Protein AF-0000000070615219 (afdb_homodimer)

pLDDT: mean 91.46, std 11.54, range [43.66, 98.81]

Solvent-accessible surface area (backbone atoms only — not comparable to full-atom values): 7818 Å² total; per-residue (Å²): 127,82,67,77,86,44,59,66,57,42,50,53,39,45,53,49,37,52,55,42,50,54,51,49,53,50,41,49,51,49,26,66,73,28,38,57,77,43,90,48,64,72,43,18,54,51,10,47,52,31,50,53,47,40,57,57,46,52,53,52,44,49,58,45,40,51,50,33,55,68,61,72,111,126,82,67,75,89,42,58,66,57,44,51,53,38,44,54,50,37,50,54,42,50,55,50,50,53,50,41,49,53,49,25,65,72,28,38,58,77,44,91,47,65,69,43,18,54,51,10,48,50,32,48,53,48,40,57,57,48,52,53,53,42,49,58,46,41,52,50,33,54,67,62,70,110

Sequence (146 aa):
MNYSGNEELRQDIAVLSNDMSELHQRIKLLEQKYRWNSKELTQNVAGQTLRIANEKFAQLYRDIYEVDLAFSDMNYSGNEELRQDIAVLSNDMSELHQRIKLLEQKYRWNSKELTQNVAGQTLRIANEKFAQLYRDIYEVDLAFSD

Nearest PDB structures (foldseek):
  5ofa-assembly1_B  TM=8.436E-01  e=2.203E+00  Homo sapiens
  7w1m-assembly1_D  TM=8.710E-01  e=4.108E+00  Homo sapiens
  1i49-assembly1_B  TM=8.509E-01  e=7.197E+00  Homo sapiens
  3na7-assembly1_A  TM=6.749E-01  e=4.108E+00  Helicobacter pylori NCTC 11638
  5nfd-assembly1_A  TM=4.237E-01  e=1.424E+00  Homo sapiens

Foldseek 3Di:
DCLPPCVVVLVVLVVVLVVLVVVLVVLVVLLVVLPLVDPDPVSNVVNVVSVVVNVVSVVVSVVSVVVSVVSVD/DCLPPCVVVLVVLVVVLVVLVVVLVVLVVLLVVLPLVDPDPVSNVVNVVSVVVNVVSVVVSVVSVVVSVVSVD

InterPro domains:
  IPR059817 YubE [PF27407] (5-71)

Secondary structure (DSSP, 8-state):
---TT-HHHHHHHHHHHHHHHHHHHHHHHHHHHT-TT-SSHHHHHHHHHHHHHHHHHHHHHHHHHHHHHHHH-/---TT-HHHHHHHHHHHHHHHHHHHHHHHHHHHT-TT-SSHHHHHHHHHHHHHHHHHHHHHHHHHHHHHHHH-

Radius of gyration: 17.44 Å; Cα contacts (8 Å, |Δi|>4): 136; chains: 2; bounding box: 18×60×33 Å

Organism: NCBI:txid59203

Structure (mmCIF, N/CA/C/O backbone):
data_AF-0000000070615219-model_v1
#
loop_
_entity.id
_entity.type
_entity.pdbx_description
1 polymer 'Putative cytoplasmic protein'
#
loop_
_atom_site.group_PDB
_atom_site.id
_atom_site.type_symbol
_atom_site.label_atom_id
_atom_site.label_alt_id
_atom_site.label_comp_id
_atom_site.label_asym_id
_atom_site.label_entity_id
_atom_site.label_seq_id
_atom_site.pdbx_PDB_ins_code
_atom_site.Cartn_x
_atom_site.Cartn_y
_atom_site.Cartn_z
_atom_site.occupancy
_atom_site.B_iso_or_equiv
_atom_site.auth_seq_id
_atom_site.auth_comp_id
_atom_site.auth_asym_id
_atom_site.auth_atom_id
_atom_site.pdbx_PDB_model_num
ATOM 1 N N . MET A 1 1 ? 1.141 -30.406 -2.469 1 43.66 1 MET A N 1
ATOM 2 C CA . MET A 1 1 ? 1.048 -29.656 -3.721 1 43.66 1 MET A CA 1
ATOM 3 C C . MET A 1 1 ? 2.434 -29.344 -4.27 1 43.66 1 MET A C 1
ATOM 5 O O . MET A 1 1 ? 3.326 -28.938 -3.523 1 43.66 1 MET A O 1
ATOM 9 N N . ASN A 1 2 ? 2.947 -30.078 -5.125 1 45.69 2 ASN A N 1
ATOM 10 C CA . ASN A 1 2 ? 4.281 -30 -5.707 1 45.69 2 ASN A CA 1
ATOM 11 C C . ASN A 1 2 ? 4.582 -28.594 -6.246 1 45.69 2 ASN A C 1
ATOM 13 O O . ASN A 1 2 ? 4.098 -28.219 -7.312 1 45.69 2 ASN A O 1
ATOM 17 N N . TYR A 1 3 ? 4.578 -27.562 -5.277 1 56.38 3 TYR A N 1
ATOM 18 C CA . TYR A 1 3 ? 4.852 -26.172 -5.664 1 56.38 3 TYR A CA 1
ATOM 19 C C . TYR A 1 3 ? 6.16 -26.078 -6.441 1 56.38 3 TYR A C 1
ATOM 21 O O . TYR A 1 3 ? 6.73 -25 -6.574 1 56.38 3 TYR A O 1
ATOM 29 N N . SER A 1 4 ? 6.637 -27.188 -6.941 1 63.94 4 SER A N 1
ATOM 30 C CA . SER A 1 4 ? 7.785 -27.219 -7.84 1 63.94 4 SER A CA 1
ATOM 31 C C . SER A 1 4 ? 7.488 -26.453 -9.133 1 63.94 4 SER A C 1
ATOM 33 O O . SER A 1 4 ? 6.41 -26.594 -9.711 1 63.94 4 SER A O 1
ATOM 35 N N . GLY A 1 5 ? 8.133 -25.344 -9.438 1 77.88 5 GLY A N 1
ATOM 36 C CA . GLY A 1 5 ? 7.988 -24.578 -10.664 1 77.88 5 GLY A CA 1
ATOM 37 C C . GLY A 1 5 ? 7.516 -23.156 -10.422 1 77.88 5 GLY A C 1
ATOM 38 O O . GLY A 1 5 ? 7.547 -22.312 -11.336 1 77.88 5 GLY A O 1
ATOM 39 N N . ASN A 1 6 ? 7.133 -22.922 -9.133 1 87.38 6 ASN A N 1
ATOM 40 C CA . ASN A 1 6 ? 6.641 -21.562 -8.867 1 87.38 6 ASN A CA 1
ATOM 41 C C . ASN A 1 6 ? 7.609 -20.781 -7.992 1 87.38 6 ASN A C 1
ATOM 43 O O . ASN A 1 6 ? 7.188 -19.938 -7.195 1 87.38 6 ASN A O 1
ATOM 47 N N . GLU A 1 7 ? 8.836 -21.234 -8.141 1 91 7 GLU A N 1
ATOM 48 C CA . GLU A 1 7 ? 9.859 -20.594 -7.324 1 91 7 GLU A CA 1
ATOM 49 C C . GLU A 1 7 ? 9.914 -19.094 -7.609 1 91 7 GLU A C 1
ATOM 51 O O . GLU A 1 7 ? 10.086 -18.281 -6.691 1 91 7 GLU A O 1
ATOM 56 N N . GLU A 1 8 ? 9.812 -18.734 -8.82 1 93 8 GLU A N 1
ATOM 57 C CA . GLU A 1 8 ? 9.852 -17.312 -9.18 1 93 8 GLU A CA 1
ATOM 58 C C . GLU A 1 8 ? 8.656 -16.562 -8.586 1 93 8 GLU A C 1
ATOM 60 O O . GLU A 1 8 ? 8.812 -15.469 -8.055 1 93 8 GLU A O 1
ATOM 65 N N . LEU A 1 9 ? 7.527 -17.141 -8.617 1 93.94 9 LEU A N 1
ATOM 66 C CA . LEU A 1 9 ? 6.336 -16.547 -8.008 1 93.94 9 LEU A CA 1
ATOM 67 C C . LEU A 1 9 ? 6.516 -16.375 -6.508 1 93.94 9 LEU A C 1
ATOM 69 O O . LEU A 1 9 ? 6.199 -15.32 -5.957 1 93.94 9 LEU A O 1
ATOM 73 N N . ARG A 1 10 ? 7.098 -17.453 -5.91 1 94.25 10 ARG A N 1
ATOM 74 C CA . ARG A 1 10 ? 7.305 -17.406 -4.469 1 94.25 10 ARG A CA 1
ATOM 75 C C . ARG A 1 10 ? 8.25 -16.266 -4.09 1 94.25 10 ARG A C 1
ATOM 77 O O . ARG A 1 10 ? 8 -15.531 -3.129 1 94.25 10 ARG A O 1
ATOM 84 N N . GLN A 1 11 ? 9.234 -16.094 -4.848 1 96.31 11 GLN A N 1
ATOM 85 C CA . GLN A 1 11 ? 10.203 -15.031 -4.59 1 96.31 11 GLN A CA 1
ATOM 86 C C . GLN A 1 11 ? 9.578 -13.656 -4.832 1 96.31 11 GLN A C 1
ATOM 88 O O . GLN A 1 11 ? 9.781 -12.727 -4.047 1 96.31 11 GLN A O 1
ATOM 93 N N . ASP A 1 12 ? 8.805 -13.539 -5.91 1 96.75 12 ASP A N 1
ATOM 94 C CA . ASP A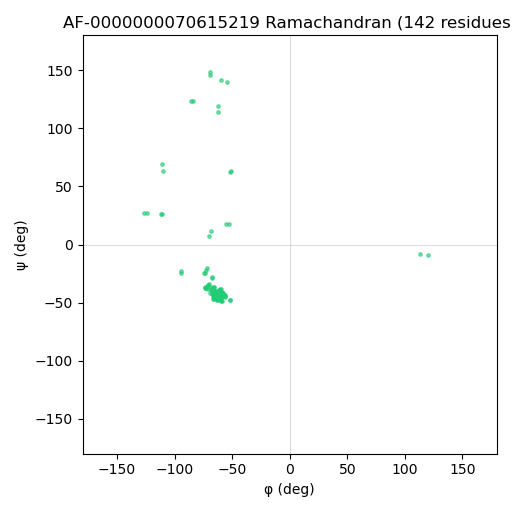 1 12 ? 8.156 -12.273 -6.234 1 96.75 12 ASP A CA 1
ATOM 95 C C . ASP A 1 12 ? 7.199 -11.852 -5.125 1 96.75 12 ASP A C 1
ATOM 97 O O . ASP A 1 12 ? 7.176 -10.68 -4.73 1 96.75 12 ASP A O 1
ATOM 101 N N . ILE A 1 13 ? 6.465 -12.82 -4.594 1 97.56 13 ILE A N 1
ATOM 102 C CA . ILE A 1 13 ? 5.488 -12.523 -3.553 1 97.56 13 ILE A CA 1
ATOM 103 C C . ILE A 1 13 ? 6.207 -12.219 -2.24 1 97.56 13 ILE A C 1
ATOM 105 O O . ILE A 1 13 ? 5.789 -11.336 -1.488 1 97.56 13 ILE A O 1
ATOM 109 N N . ALA A 1 14 ? 7.293 -12.898 -1.966 1 97.56 14 ALA A N 1
ATOM 110 C CA . ALA A 1 14 ? 8.07 -12.633 -0.757 1 97.56 14 ALA A CA 1
ATOM 111 C C . ALA A 1 14 ? 8.648 -11.219 -0.778 1 97.56 14 ALA A C 1
ATOM 113 O O . ALA A 1 14 ? 8.578 -10.5 0.218 1 97.56 14 ALA A O 1
ATOM 114 N N . VAL A 1 15 ? 9.242 -10.812 -1.911 1 98.19 15 VAL A N 1
ATOM 115 C CA . VAL A 1 15 ? 9.812 -9.477 -2.062 1 98.19 15 VAL A CA 1
ATOM 116 C C . VAL A 1 15 ? 8.711 -8.43 -1.903 1 98.19 15 VAL A C 1
ATOM 118 O O . VAL A 1 15 ? 8.891 -7.441 -1.185 1 98.19 15 VAL A O 1
ATOM 121 N N . LEU A 1 16 ? 7.508 -8.664 -2.555 1 98.44 16 LEU A N 1
ATOM 122 C CA . LEU A 1 16 ? 6.383 -7.746 -2.422 1 98.44 16 LEU A CA 1
ATOM 123 C C . LEU A 1 16 ? 5.949 -7.625 -0.964 1 98.44 16 LEU A C 1
ATOM 125 O O . LEU A 1 16 ? 5.766 -6.516 -0.459 1 98.44 16 LEU A O 1
ATOM 129 N N . SER A 1 17 ? 5.824 -8.75 -0.311 1 98.44 17 SER A N 1
ATOM 130 C CA . SER A 1 17 ? 5.41 -8.766 1.089 1 98.44 17 SER A CA 1
ATOM 131 C C . SER A 1 17 ? 6.387 -7.977 1.959 1 98.44 17 SER A C 1
ATOM 133 O O . SER A 1 17 ? 5.969 -7.203 2.822 1 98.44 17 SER A O 1
ATOM 135 N N . ASN A 1 18 ? 7.625 -8.141 1.699 1 98.25 18 ASN A N 1
ATOM 136 C CA . ASN A 1 18 ? 8.641 -7.422 2.455 1 98.25 18 ASN A CA 1
ATOM 137 C C . ASN A 1 18 ? 8.562 -5.918 2.207 1 98.25 18 ASN A C 1
ATOM 139 O O . ASN A 1 18 ? 8.672 -5.125 3.145 1 98.25 18 ASN A O 1
ATOM 143 N N . ASP A 1 19 ? 8.422 -5.555 0.979 1 98.44 19 ASP A N 1
ATOM 144 C CA . ASP A 1 19 ? 8.273 -4.145 0.636 1 98.44 19 ASP A CA 1
ATOM 145 C C . ASP A 1 19 ? 7.039 -3.543 1.298 1 98.44 19 ASP A C 1
ATOM 147 O O . ASP A 1 19 ? 7.066 -2.398 1.758 1 98.44 19 ASP A O 1
ATOM 151 N N . MET A 1 20 ? 5.992 -4.301 1.363 1 98.75 20 MET A N 1
ATOM 152 C CA . MET A 1 20 ? 4.758 -3.842 1.991 1 98.75 20 MET A CA 1
ATOM 153 C C . MET A 1 20 ? 4.918 -3.74 3.504 1 98.75 20 MET A C 1
ATOM 155 O O . MET A 1 20 ? 4.355 -2.844 4.137 1 98.75 20 MET A O 1
ATOM 159 N N . SER A 1 21 ? 5.66 -4.613 4.047 1 98.75 21 SER A N 1
ATOM 160 C CA . SER A 1 21 ? 5.949 -4.512 5.473 1 98.75 21 SER A CA 1
ATOM 161 C C . SER A 1 21 ? 6.66 -3.203 5.801 1 98.75 21 SER A C 1
ATOM 163 O O . SER A 1 21 ? 6.293 -2.508 6.75 1 98.75 21 SER A O 1
ATOM 165 N N . GLU A 1 22 ? 7.637 -2.855 5.02 1 98.56 22 GLU A N 1
ATOM 166 C CA . GLU A 1 22 ? 8.391 -1.621 5.211 1 98.56 22 GLU A CA 1
ATOM 167 C C . GLU A 1 22 ? 7.496 -0.395 5.055 1 98.56 22 GLU A C 1
ATOM 169 O O . GLU A 1 22 ? 7.59 0.55 5.844 1 98.56 22 GLU A O 1
ATOM 174 N N . LEU A 1 23 ? 6.633 -0.385 4.074 1 98.81 23 LEU A N 1
ATOM 175 C CA . LEU A 1 23 ? 5.727 0.74 3.869 1 98.81 23 LEU A CA 1
ATOM 176 C C . LEU A 1 23 ? 4.734 0.856 5.02 1 98.81 23 LEU A C 1
ATOM 178 O O . LEU A 1 23 ? 4.398 1.963 5.449 1 98.81 23 LEU A O 1
ATOM 182 N N . HIS A 1 24 ? 4.312 -0.256 5.516 1 98.75 24 HIS A N 1
ATOM 183 C CA . HIS A 1 24 ? 3.4 -0.253 6.652 1 98.75 24 HIS A CA 1
ATOM 184 C C . HIS A 1 24 ? 4.027 0.442 7.859 1 98.75 24 HIS A C 1
ATOM 186 O O . HIS A 1 24 ? 3.389 1.287 8.492 1 98.75 24 HIS A O 1
ATOM 192 N N . GLN A 1 25 ? 5.234 0.05 8.133 1 98.5 25 GLN A N 1
ATOM 193 C CA . GLN A 1 25 ? 5.941 0.675 9.25 1 98.5 25 GLN A CA 1
ATOM 194 C C . GLN A 1 25 ? 6.059 2.184 9.047 1 98.5 25 GLN A C 1
ATOM 196 O O . GLN A 1 25 ? 5.895 2.957 9.992 1 98.5 25 GLN A O 1
ATOM 201 N N . ARG A 1 26 ? 6.352 2.631 7.863 1 98.25 26 ARG A N 1
ATOM 202 C CA . ARG A 1 26 ? 6.48 4.055 7.562 1 98.25 26 ARG A CA 1
ATOM 203 C C . ARG A 1 26 ? 5.152 4.777 7.77 1 98.25 26 ARG A C 1
ATOM 205 O O . ARG A 1 26 ? 5.113 5.855 8.367 1 98.25 26 ARG A O 1
ATOM 212 N N . ILE A 1 27 ? 4.031 4.242 7.25 1 98.56 27 ILE A N 1
ATOM 213 C CA . ILE A 1 27 ? 2.711 4.84 7.418 1 98.56 27 ILE A CA 1
ATOM 214 C C . ILE A 1 27 ? 2.387 4.965 8.906 1 98.56 27 IL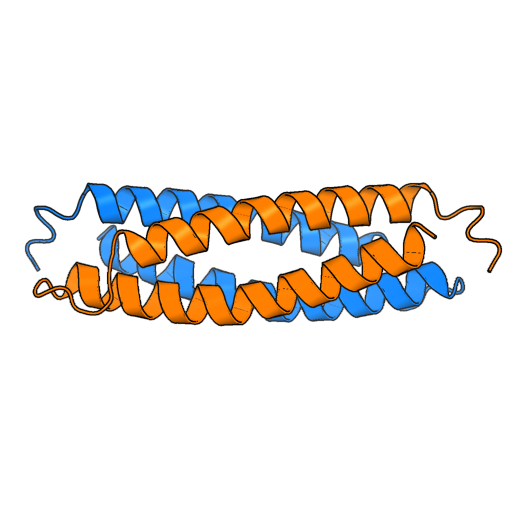E A C 1
ATOM 216 O O . ILE A 1 27 ? 1.902 6.008 9.359 1 98.56 27 ILE A O 1
ATOM 220 N N . LYS A 1 28 ? 2.719 3.961 9.625 1 97.75 28 LYS A N 1
ATOM 221 C CA . LYS A 1 28 ? 2.488 3.965 11.062 1 97.75 28 LYS A CA 1
ATOM 222 C C . LYS A 1 28 ? 3.271 5.082 11.742 1 97.75 28 LYS A C 1
ATOM 224 O O . LYS A 1 28 ? 2.734 5.797 12.594 1 97.75 28 LYS A O 1
ATOM 229 N N . LEU A 1 29 ? 4.492 5.191 11.43 1 97.88 29 LEU A N 1
ATOM 230 C CA . LEU A 1 29 ? 5.348 6.211 12.023 1 97.88 29 LEU A CA 1
ATOM 231 C C . LEU A 1 29 ? 4.844 7.609 11.688 1 97.88 29 LEU A C 1
ATOM 233 O O . LEU A 1 29 ? 4.824 8.492 12.547 1 97.88 29 LEU A O 1
ATOM 237 N N . LEU A 1 30 ? 4.41 7.844 10.461 1 97.69 30 LEU A N 1
ATOM 238 C CA . LEU A 1 30 ? 3.885 9.141 10.047 1 97.69 30 LEU A CA 1
ATOM 239 C C . LEU A 1 30 ? 2.57 9.445 10.75 1 97.69 30 LEU A C 1
ATOM 241 O O . LEU A 1 30 ? 2.316 10.594 11.125 1 97.69 30 LEU A O 1
ATOM 245 N N . GLU A 1 31 ? 1.779 8.461 10.914 1 97.06 31 GLU A N 1
ATOM 246 C CA . GLU A 1 31 ? 0.535 8.656 11.656 1 97.06 31 GLU A CA 1
ATOM 247 C C . GLU A 1 31 ? 0.807 9.094 13.094 1 97.06 31 GLU A C 1
ATOM 249 O O . GLU A 1 31 ? 0.085 9.93 13.641 1 97.06 31 GLU A O 1
ATOM 254 N N . GLN A 1 32 ? 1.81 8.523 13.688 1 95.44 32 GLN A N 1
ATOM 255 C CA . GLN A 1 32 ? 2.188 8.898 15.047 1 95.44 32 GLN A CA 1
ATOM 256 C C . GLN A 1 32 ? 2.744 10.312 15.094 1 95.44 32 GLN A C 1
ATOM 258 O O . GLN A 1 32 ? 2.49 11.055 16.047 1 95.44 32 GLN A O 1
ATOM 263 N N . LYS A 1 33 ? 3.5 10.664 14.133 1 94.75 33 LYS A N 1
ATOM 264 C CA . LYS A 1 33 ? 4.16 11.961 14.055 1 94.75 33 LYS A CA 1
ATOM 265 C C . LYS A 1 33 ? 3.145 13.086 13.875 1 94.75 33 LYS A C 1
ATOM 267 O O . LYS A 1 33 ? 3.264 14.148 14.492 1 94.75 33 LYS A O 1
ATOM 272 N N . TYR A 1 34 ? 2.135 12.82 12.984 1 93.06 34 TYR A N 1
ATOM 273 C CA . TYR A 1 34 ? 1.143 13.836 12.656 1 93.06 34 TYR A CA 1
ATOM 274 C C . TYR A 1 34 ? -0.226 13.461 13.211 1 93.06 34 TYR A C 1
ATOM 276 O O . TYR A 1 34 ? -1.16 13.195 12.453 1 93.06 34 TYR A O 1
ATOM 284 N N . ARG A 1 35 ? -0.337 13.508 14.469 1 82.81 35 ARG A N 1
ATOM 285 C CA . ARG A 1 35 ? -1.525 13.047 15.18 1 82.81 35 ARG A CA 1
ATOM 286 C C . ARG A 1 35 ? -2.764 13.812 14.734 1 82.81 35 ARG A C 1
ATOM 288 O O . ARG A 1 35 ? -2.697 15.023 14.5 1 82.81 35 ARG A O 1
ATOM 295 N N . TRP A 1 36 ? -3.855 13.109 14.633 1 79.5 36 TRP A N 1
ATOM 296 C CA . TRP A 1 36 ? -5.141 13.609 14.148 1 79.5 36 TRP A CA 1
ATOM 297 C C . TRP A 1 36 ? -5.766 14.57 15.156 1 79.5 36 TRP A C 1
ATOM 299 O O . TRP A 1 36 ? -6.676 15.328 14.82 1 79.5 36 TRP A O 1
ATOM 309 N 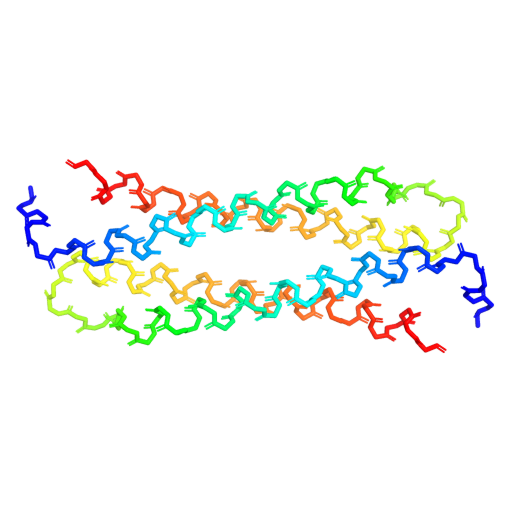N . ASN A 1 37 ? -5.117 14.891 16.078 1 78.5 37 ASN A N 1
ATOM 310 C CA . ASN A 1 37 ? -5.719 15.836 17.016 1 78.5 37 ASN A CA 1
ATOM 311 C C . ASN A 1 37 ? -4.848 17.078 17.188 1 78.5 37 ASN A C 1
ATOM 313 O O . ASN A 1 37 ? -4.934 17.75 18.219 1 78.5 37 ASN A O 1
ATOM 317 N N . SER A 1 38 ? -4.102 17.344 16.156 1 80 38 SER A N 1
ATOM 318 C CA . SER A 1 38 ? -3.275 18.547 16.156 1 80 38 SER A CA 1
ATOM 319 C C . SER A 1 38 ? -4.133 19.812 16.078 1 80 38 SER A C 1
ATOM 321 O O . SER A 1 38 ? -5.203 19.797 15.453 1 80 38 SER A O 1
ATOM 323 N N . LYS A 1 39 ? -3.672 20.875 16.672 1 87.38 39 LYS A N 1
ATOM 324 C CA . LYS A 1 39 ? -4.348 22.172 16.609 1 87.38 39 LYS A CA 1
ATOM 325 C C . LYS A 1 39 ? -4.191 22.812 15.234 1 87.38 39 LYS A C 1
ATOM 327 O O . LYS A 1 39 ? -5.043 23.594 14.812 1 87.38 39 LYS A O 1
ATOM 332 N N . GLU A 1 40 ? -3.123 22.328 14.57 1 87.19 40 GLU A N 1
ATOM 333 C CA . GLU A 1 40 ? -2.891 22.828 13.219 1 87.19 40 GLU A CA 1
ATOM 334 C C . GLU A 1 40 ? -3.721 22.062 12.195 1 87.19 40 GLU A C 1
ATOM 336 O O . GLU A 1 40 ? -3.619 20.844 12.094 1 87.19 40 GLU A O 1
ATOM 341 N N . LEU A 1 41 ? -4.508 22.797 11.453 1 85.62 41 LEU A N 1
ATOM 342 C CA . LEU A 1 41 ? -5.453 22.203 10.516 1 85.62 41 LEU A CA 1
ATOM 343 C C . LEU A 1 41 ? -4.738 21.312 9.516 1 85.62 41 LEU A C 1
ATOM 345 O O . LEU A 1 41 ? -5.191 20.188 9.242 1 85.62 41 LEU A O 1
ATOM 349 N N . THR A 1 42 ? -3.635 21.781 9 1 87.44 42 THR A N 1
ATOM 350 C CA . THR A 1 42 ? -2.9 21.031 7.988 1 87.44 42 THR A CA 1
ATOM 351 C C . THR A 1 42 ? -2.418 19.688 8.539 1 87.44 42 THR A C 1
ATOM 353 O O . THR A 1 42 ? -2.564 18.656 7.891 1 87.44 42 THR A O 1
ATOM 356 N N . GLN A 1 43 ? -1.916 19.656 9.75 1 91.44 43 GLN A N 1
ATOM 357 C CA . GLN A 1 43 ? -1.438 18.438 10.391 1 91.44 43 GLN A CA 1
ATOM 358 C C . GLN A 1 43 ? -2.598 17.516 10.75 1 91.44 43 GLN A C 1
ATOM 360 O O . GLN A 1 43 ? -2.465 16.281 10.688 1 91.44 43 GLN A O 1
ATOM 365 N N . ASN A 1 44 ? -3.699 18.109 11.109 1 91.81 44 ASN A N 1
ATOM 366 C CA . ASN A 1 44 ? -4.879 17.312 11.43 1 91.81 44 ASN A CA 1
ATOM 367 C C . ASN A 1 44 ? -5.406 16.578 10.211 1 91.81 44 ASN A C 1
ATOM 369 O O . ASN A 1 44 ? -5.719 15.383 10.289 1 91.81 44 ASN A O 1
ATOM 373 N N . VAL A 1 45 ? -5.496 17.266 9.078 1 91.88 45 VAL A N 1
ATOM 374 C CA . VAL A 1 45 ? -5.977 16.641 7.84 1 91.88 45 VAL A CA 1
ATOM 375 C C . VAL A 1 45 ? -5.027 15.531 7.414 1 91.88 45 VAL A C 1
ATOM 377 O O . VAL A 1 45 ? -5.465 14.422 7.082 1 91.88 45 VAL A O 1
ATOM 380 N N . ALA A 1 46 ? -3.73 15.812 7.473 1 93.62 46 ALA A N 1
ATOM 381 C CA . ALA A 1 46 ? -2.74 14.789 7.156 1 93.62 46 ALA A CA 1
ATOM 382 C C . ALA A 1 46 ? -2.865 13.602 8.102 1 93.62 46 ALA A C 1
ATOM 384 O O . ALA A 1 46 ? -2.846 12.445 7.66 1 93.62 46 ALA A O 1
ATOM 385 N N . GLY A 1 47 ? -2.965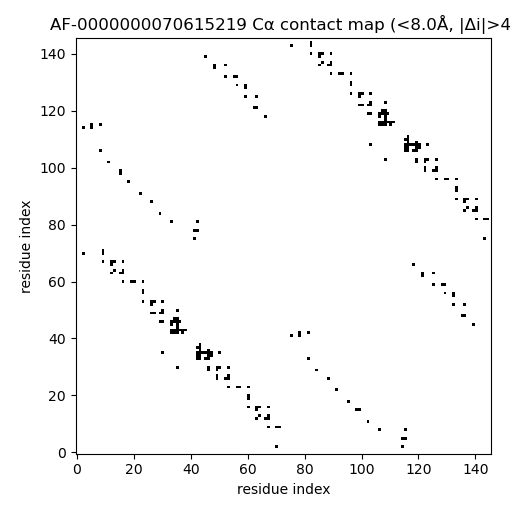 13.859 9.414 1 94.81 47 GLY A N 1
ATOM 386 C CA . GLY A 1 47 ? -3.115 12.82 10.414 1 94.81 47 GLY A CA 1
ATOM 387 C C . GLY A 1 47 ? -4.309 11.914 10.164 1 94.81 47 GLY A C 1
ATOM 388 O O . GLY A 1 47 ? -4.203 10.695 10.273 1 94.81 47 GLY A O 1
ATOM 389 N N . GLN A 1 48 ? -5.457 12.508 9.82 1 95.38 48 GLN A N 1
ATOM 390 C CA . GLN A 1 48 ? -6.66 11.742 9.508 1 95.38 48 GLN A CA 1
ATOM 391 C C . GLN A 1 48 ? -6.445 10.867 8.281 1 95.38 48 GLN A C 1
ATOM 393 O O . GLN A 1 48 ? -6.816 9.695 8.273 1 95.38 48 GLN A O 1
ATOM 398 N N . THR A 1 49 ? -5.891 11.469 7.285 1 96.19 49 THR A N 1
ATOM 399 C CA . THR A 1 49 ? -5.621 10.703 6.07 1 96.19 49 THR A CA 1
ATOM 400 C C . THR A 1 49 ? -4.688 9.531 6.363 1 96.19 49 THR A C 1
ATOM 402 O O . THR A 1 49 ? -4.918 8.414 5.891 1 96.19 49 THR A O 1
ATOM 405 N N . LEU A 1 50 ? -3.65 9.75 7.156 1 97.44 50 LEU A N 1
ATOM 406 C CA . LEU A 1 50 ? -2.678 8.719 7.496 1 97.44 50 LEU A CA 1
ATOM 407 C C . LEU A 1 50 ? -3.322 7.621 8.336 1 97.44 50 LEU A C 1
ATOM 409 O O . LEU A 1 50 ? -2.986 6.441 8.188 1 97.44 50 LEU A O 1
ATOM 413 N N . ARG A 1 51 ? -4.168 7.984 9.164 1 97.38 51 ARG A N 1
ATOM 414 C CA . ARG A 1 51 ? -4.895 6.996 9.953 1 97.38 51 ARG A CA 1
ATOM 415 C C . ARG A 1 51 ? -5.707 6.066 9.062 1 97.38 51 ARG A C 1
ATOM 417 O O . ARG A 1 51 ? -5.648 4.844 9.211 1 97.38 51 ARG A O 1
ATOM 424 N N . ILE A 1 52 ? -6.441 6.598 8.109 1 97.12 52 ILE A N 1
ATOM 425 C CA . ILE A 1 52 ? -7.254 5.824 7.176 1 97.12 52 ILE A CA 1
ATOM 426 C C . ILE A 1 52 ? -6.352 4.949 6.309 1 97.12 52 ILE A C 1
ATOM 428 O O . ILE A 1 52 ? -6.641 3.77 6.094 1 97.12 52 ILE A O 1
ATOM 432 N N . ALA A 1 53 ? -5.258 5.57 5.836 1 97.75 53 ALA A N 1
ATOM 433 C CA . ALA A 1 53 ? -4.305 4.824 5.02 1 97.75 53 ALA A CA 1
ATOM 434 C C . ALA A 1 53 ? -3.727 3.643 5.789 1 97.75 53 ALA A C 1
ATOM 436 O O . ALA A 1 53 ? -3.564 2.551 5.238 1 97.75 53 ALA A O 1
ATOM 437 N N . ASN A 1 54 ? -3.396 3.824 7.039 1 98.19 54 ASN A N 1
ATOM 438 C CA . ASN A 1 54 ? -2.848 2.76 7.871 1 98.19 54 ASN A CA 1
ATOM 439 C C . ASN A 1 54 ? -3.812 1.584 7.988 1 98.19 54 ASN A C 1
ATOM 441 O O . ASN A 1 54 ? -3.414 0.43 7.816 1 98.19 54 ASN A O 1
ATOM 445 N N . GLU A 1 55 ? -5.02 1.857 8.203 1 98.12 55 GLU A N 1
ATOM 446 C CA . GLU A 1 55 ? -6.027 0.812 8.344 1 98.12 55 GLU A CA 1
ATOM 447 C C . GLU A 1 55 ? -6.223 0.049 7.039 1 98.12 55 GLU A C 1
ATOM 449 O O . GLU A 1 55 ? -6.254 -1.183 7.031 1 98.12 55 GLU A O 1
ATOM 454 N N . LYS A 1 56 ? -6.363 0.75 5.938 1 97.62 56 LYS A N 1
ATOM 455 C CA . LYS A 1 56 ? -6.562 0.136 4.625 1 97.62 56 LYS A CA 1
ATOM 456 C C . LYS A 1 56 ? -5.328 -0.651 4.195 1 97.62 56 LYS A C 1
ATOM 458 O O . LYS A 1 56 ? -5.445 -1.763 3.676 1 97.62 56 LYS A O 1
ATOM 463 N N . PHE A 1 57 ? -4.172 -0.089 4.48 1 98.62 57 PHE A N 1
ATOM 464 C CA . PHE A 1 57 ? -2.939 -0.749 4.07 1 98.62 57 PHE A CA 1
ATOM 465 C C . PHE A 1 57 ? -2.686 -1.996 4.906 1 98.62 57 PHE A C 1
ATOM 467 O O . PHE A 1 57 ? -2.18 -2.998 4.398 1 98.62 57 PHE A O 1
ATOM 474 N N . ALA A 1 58 ? -2.977 -1.97 6.18 1 98.5 58 ALA A N 1
ATOM 475 C CA . ALA A 1 58 ? -2.785 -3.121 7.059 1 98.5 58 ALA A CA 1
ATOM 476 C C . ALA A 1 58 ? -3.525 -4.344 6.531 1 98.5 58 ALA A C 1
ATOM 478 O O . ALA A 1 58 ? -2.984 -5.453 6.527 1 98.5 58 ALA A O 1
ATOM 479 N N . GLN A 1 59 ? -4.742 -4.07 6.102 1 97.5 59 GLN A N 1
ATOM 480 C CA . GLN A 1 59 ? -5.52 -5.176 5.551 1 97.5 59 GLN A CA 1
ATOM 481 C C . GLN A 1 59 ? -4.895 -5.695 4.258 1 97.5 59 GLN A C 1
ATOM 483 O O . GLN A 1 59 ? -4.824 -6.906 4.039 1 97.5 59 GLN A O 1
ATOM 488 N N . LEU A 1 60 ? -4.465 -4.848 3.418 1 98.06 60 LEU A N 1
ATOM 489 C CA . LEU A 1 60 ? -3.838 -5.227 2.158 1 98.06 60 LEU A CA 1
ATOM 490 C C . LEU A 1 60 ? -2.555 -6.012 2.406 1 98.06 60 LEU A C 1
ATOM 492 O O . LEU A 1 60 ? -2.33 -7.059 1.789 1 98.06 60 LEU A O 1
ATOM 496 N N . TYR A 1 61 ? -1.786 -5.559 3.307 1 98.56 61 TYR A N 1
ATOM 497 C CA . TYR A 1 61 ? -0.542 -6.223 3.676 1 98.56 61 TYR A CA 1
ATOM 498 C C . TYR A 1 61 ? -0.809 -7.625 4.207 1 98.56 61 TYR A C 1
ATOM 500 O O . TYR A 1 61 ? -0.132 -8.586 3.818 1 98.56 61 TYR A O 1
ATOM 508 N N . ARG A 1 62 ? -1.769 -7.77 4.996 1 97.81 62 ARG A N 1
ATOM 509 C CA . ARG A 1 62 ? -2.102 -9.07 5.562 1 97.81 62 ARG A CA 1
ATOM 510 C C . ARG A 1 62 ? -2.488 -10.062 4.473 1 97.81 62 ARG A C 1
ATOM 512 O O . ARG A 1 62 ? -2.082 -11.227 4.512 1 97.81 62 ARG A O 1
ATOM 519 N N . ASP A 1 63 ? -3.309 -9.609 3.537 1 96.81 63 ASP A N 1
ATOM 520 C CA . ASP A 1 63 ? -3.738 -10.469 2.438 1 96.81 63 ASP A CA 1
ATOM 521 C C . ASP A 1 63 ? -2.539 -11 1.656 1 96.81 63 ASP A C 1
ATOM 523 O O . ASP A 1 63 ? -2.471 -12.195 1.353 1 96.81 63 ASP A O 1
ATOM 527 N N . ILE A 1 64 ? -1.546 -10.18 1.362 1 98.12 64 ILE A N 1
ATOM 528 C CA . ILE A 1 64 ? -0.371 -10.578 0.593 1 98.12 64 ILE A CA 1
ATOM 529 C C . ILE A 1 64 ? 0.534 -11.461 1.449 1 98.12 64 ILE A C 1
ATOM 531 O O . ILE A 1 64 ? 1.119 -12.43 0.953 1 98.12 64 ILE A O 1
ATOM 535 N N . TYR A 1 65 ? 0.631 -11.133 2.719 1 97.25 65 TYR A N 1
ATOM 536 C CA . TYR A 1 65 ? 1.447 -11.922 3.637 1 97.25 65 TYR A CA 1
ATOM 537 C C . TYR A 1 65 ? 0.931 -13.352 3.736 1 97.25 65 TYR A C 1
ATOM 539 O O . TYR A 1 65 ? 1.717 -14.297 3.756 1 97.25 65 TYR A O 1
ATOM 547 N N . GLU A 1 66 ? -0.379 -13.453 3.816 1 95.38 66 GLU A N 1
ATOM 548 C CA . GLU A 1 66 ? -0.99 -14.781 3.881 1 95.38 66 GLU A CA 1
ATOM 549 C C . GLU A 1 66 ? -0.675 -15.594 2.629 1 95.38 66 GLU A C 1
ATOM 551 O O . GLU A 1 66 ? -0.44 -16.797 2.709 1 95.38 66 GLU A O 1
ATOM 556 N N . VAL A 1 67 ? -0.681 -14.977 1.503 1 94.75 67 VAL A N 1
ATOM 557 C CA . VAL A 1 67 ? -0.314 -15.641 0.258 1 94.75 67 VAL A CA 1
ATOM 558 C C . VAL A 1 67 ? 1.159 -16.047 0.3 1 94.75 67 VAL A C 1
ATOM 560 O O . VAL A 1 67 ? 1.52 -17.156 -0.096 1 94.75 67 VAL A O 1
ATOM 563 N N . ASP A 1 68 ? 1.985 -15.156 0.716 1 95.44 68 ASP A N 1
ATOM 564 C CA . ASP A 1 68 ? 3.408 -15.445 0.878 1 95.44 68 ASP A CA 1
ATOM 565 C C . ASP A 1 68 ? 3.625 -16.688 1.727 1 95.44 68 ASP A C 1
ATOM 567 O O . ASP A 1 68 ? 4.379 -17.594 1.339 1 95.44 68 ASP A O 1
ATOM 571 N N . LEU A 1 69 ? 2.941 -16.766 2.852 1 94.5 69 LEU A N 1
ATOM 572 C CA . LEU A 1 69 ? 3.057 -17.891 3.762 1 94.5 69 LEU A CA 1
ATOM 573 C C . LEU A 1 69 ? 2.58 -19.188 3.094 1 94.5 69 LEU A C 1
ATOM 575 O O . LEU A 1 69 ? 3.217 -20.234 3.229 1 94.5 69 LEU A O 1
ATOM 579 N N . ALA A 1 70 ? 1.501 -19.094 2.332 1 90.06 70 ALA A N 1
ATOM 580 C CA . ALA A 1 70 ? 0.884 -20.25 1.707 1 90.06 70 ALA A CA 1
ATOM 581 C C . ALA A 1 70 ? 1.789 -20.844 0.629 1 90.06 70 ALA A C 1
ATOM 583 O O . ALA A 1 70 ? 1.791 -22.062 0.405 1 90.06 70 ALA A O 1
ATOM 584 N N . PHE A 1 71 ? 2.58 -20 0.04 1 88.19 71 PHE A N 1
ATOM 585 C CA . PHE A 1 71 ? 3.395 -20.453 -1.079 1 88.19 71 PHE A CA 1
ATOM 586 C C . PHE A 1 71 ? 4.785 -20.875 -0.605 1 88.19 71 PHE A C 1
ATOM 588 O O . PHE A 1 71 ? 5.543 -21.484 -1.354 1 88.19 71 PHE A O 1
ATOM 595 N N . SER A 1 72 ? 5.195 -20.328 0.533 1 82.31 72 SER A N 1
ATOM 596 C CA . SER A 1 72 ? 6.52 -20.641 1.059 1 82.31 72 SER A CA 1
ATOM 597 C C . SER A 1 72 ? 6.562 -22.047 1.644 1 82.31 72 SER A C 1
ATOM 599 O O . SER A 1 72 ? 7.641 -22.625 1.804 1 82.31 72 SER A O 1
ATOM 601 N N . ASP A 1 73 ? 5.434 -22.641 2.088 1 65.38 73 ASP A N 1
ATOM 602 C CA . ASP A 1 73 ? 5.438 -23.953 2.73 1 65.38 73 ASP A CA 1
ATOM 603 C C . ASP A 1 73 ? 5.406 -25.062 1.692 1 65.38 73 ASP A C 1
ATOM 605 O O . ASP A 1 73 ? 6.047 -26.109 1.871 1 65.38 73 ASP A O 1
ATOM 609 N N . MET B 1 1 ? -3.625 29.656 2.199 1 43.66 1 MET B N 1
ATOM 610 C CA . MET B 1 1 ? -3.338 29.047 3.494 1 43.66 1 MET B CA 1
ATOM 611 C C . MET B 1 1 ? -1.839 29.047 3.775 1 43.66 1 MET B C 1
ATOM 613 O O . MET B 1 1 ? -1.034 28.797 2.877 1 43.66 1 MET B O 1
ATOM 617 N N . ASN B 1 2 ? -1.343 29.875 4.523 1 47.03 2 ASN B N 1
ATOM 618 C CA . ASN B 1 2 ? 0.06 30.078 4.875 1 47.03 2 ASN B CA 1
ATOM 619 C C . ASN B 1 2 ? 0.715 28.766 5.32 1 47.03 2 ASN B C 1
ATOM 621 O O . ASN B 1 2 ? 0.489 28.312 6.441 1 47.03 2 ASN B O 1
ATOM 625 N N . TYR B 1 3 ? 0.778 27.781 4.332 1 56.34 3 TYR B N 1
ATOM 626 C CA . TYR B 1 3 ? 1.376 26.5 4.656 1 56.34 3 TYR B CA 1
ATOM 627 C C . TYR B 1 3 ? 2.793 26.672 5.191 1 56.34 3 TYR B C 1
ATOM 629 O O . TYR B 1 3 ? 3.58 25.719 5.207 1 56.34 3 TYR B O 1
ATOM 637 N N . SER B 1 4 ? 3.137 27.844 5.621 1 65 4 SER B N 1
ATOM 638 C CA . SER B 1 4 ? 4.398 28.094 6.309 1 65 4 SER B CA 1
ATOM 639 C C . SER B 1 4 ? 4.477 27.312 7.617 1 65 4 SER B C 1
ATOM 641 O O . SER B 1 4 ? 3.5 27.25 8.367 1 65 4 SER B O 1
ATOM 643 N N . GLY B 1 5 ? 5.445 26.391 7.844 1 78.88 5 GLY B N 1
ATOM 644 C CA . GLY B 1 5 ? 5.656 25.641 9.07 1 78.88 5 GLY B CA 1
ATOM 645 C C . GLY B 1 5 ? 5.391 24.156 8.914 1 78.88 5 GLY B C 1
ATOM 646 O O . GLY B 1 5 ? 5.727 23.359 9.797 1 78.88 5 GLY B O 1
ATOM 647 N N . ASN B 1 6 ? 4.832 23.828 7.703 1 87.62 6 ASN B N 1
ATOM 648 C CA . ASN B 1 6 ? 4.531 22.406 7.523 1 87.62 6 ASN B CA 1
ATOM 649 C C . ASN B 1 6 ? 5.422 21.766 6.461 1 87.62 6 ASN B C 1
ATOM 651 O O . ASN B 1 6 ? 5.004 20.844 5.762 1 87.62 6 ASN B O 1
ATOM 655 N N . GLU B 1 7 ? 6.551 22.422 6.363 1 91.31 7 GLU B N 1
ATOM 656 C CA . GLU B 1 7 ? 7.48 21.938 5.348 1 91.31 7 GLU B CA 1
ATOM 657 C C . GLU B 1 7 ? 7.855 20.484 5.59 1 91.31 7 GLU B C 1
ATOM 659 O O . GLU B 1 7 ? 7.969 19.703 4.645 1 91.31 7 GLU B O 1
ATOM 664 N N . GLU B 1 8 ? 8.086 20.125 6.797 1 93.25 8 GLU B N 1
ATOM 665 C CA . GLU B 1 8 ? 8.438 18.75 7.117 1 93.25 8 GLU B CA 1
ATOM 666 C C . GLU B 1 8 ? 7.297 17.797 6.77 1 93.25 8 GLU B C 1
ATOM 668 O O . GLU B 1 8 ? 7.523 16.719 6.203 1 93.25 8 GLU B O 1
ATOM 673 N N . LEU B 1 9 ? 6.117 18.156 7.043 1 94.31 9 LEU B N 1
ATOM 674 C CA . LEU B 1 9 ? 4.945 17.359 6.688 1 94.31 9 LEU B CA 1
ATOM 675 C C . LEU B 1 9 ? 4.84 17.188 5.176 1 94.31 9 LEU B C 1
ATOM 677 O O . LEU B 1 9 ? 4.602 16.078 4.688 1 94.31 9 LEU B O 1
ATOM 681 N N . ARG B 1 10 ? 5.086 18.344 4.496 1 94.38 10 ARG B N 1
ATOM 682 C CA . ARG B 1 10 ? 5 18.297 3.039 1 94.38 10 ARG B CA 1
ATOM 683 C C . ARG B 1 10 ? 6.023 17.328 2.459 1 94.38 10 ARG B C 1
ATOM 685 O O . ARG B 1 10 ? 5.711 16.547 1.562 1 94.38 10 ARG B O 1
ATOM 692 N N . GLN B 1 11 ? 7.172 17.359 2.984 1 96.31 11 GLN B N 1
ATOM 693 C CA . GLN B 1 11 ? 8.227 16.469 2.52 1 96.31 11 GLN B CA 1
ATOM 694 C C . GLN B 1 11 ? 7.91 15.016 2.861 1 96.31 11 GLN B C 1
ATOM 696 O O . GLN B 1 11 ? 8.102 14.117 2.033 1 96.31 11 GLN B O 1
ATOM 701 N N . ASP B 1 12 ? 7.414 14.789 4.066 1 96.94 12 ASP B N 1
ATOM 702 C CA . ASP B 1 12 ? 7.07 13.438 4.496 1 96.94 12 ASP B CA 1
ATOM 703 C C . ASP B 1 12 ? 5.992 12.828 3.602 1 96.94 12 ASP B C 1
ATOM 705 O O . ASP B 1 12 ? 6.09 11.672 3.199 1 96.94 12 ASP B O 1
ATOM 709 N N . ILE B 1 13 ? 5 13.648 3.254 1 97.69 13 ILE B N 1
ATOM 710 C CA . ILE B 1 13 ? 3.896 13.164 2.432 1 97.69 13 ILE B CA 1
ATOM 711 C C . ILE B 1 13 ? 4.371 12.961 0.996 1 97.69 13 ILE B C 1
ATOM 713 O O . ILE B 1 13 ? 3.967 12 0.33 1 97.69 13 ILE B O 1
ATOM 717 N N . ALA B 1 14 ? 5.234 13.82 0.506 1 97.62 14 ALA B N 1
ATOM 718 C CA . ALA B 1 14 ? 5.777 13.672 -0.841 1 97.62 14 ALA B CA 1
ATOM 719 C C . ALA B 1 14 ? 6.582 12.375 -0.963 1 97.62 14 ALA B C 1
ATOM 721 O O . ALA B 1 14 ? 6.426 11.633 -1.934 1 97.62 14 ALA B O 1
ATOM 722 N N . VAL B 1 15 ? 7.477 12.094 0.016 1 98.19 15 VAL B N 1
ATOM 723 C CA . VAL B 1 15 ? 8.281 10.883 0.024 1 98.19 15 VAL B CA 1
ATOM 724 C C . VAL B 1 15 ? 7.367 9.656 0.0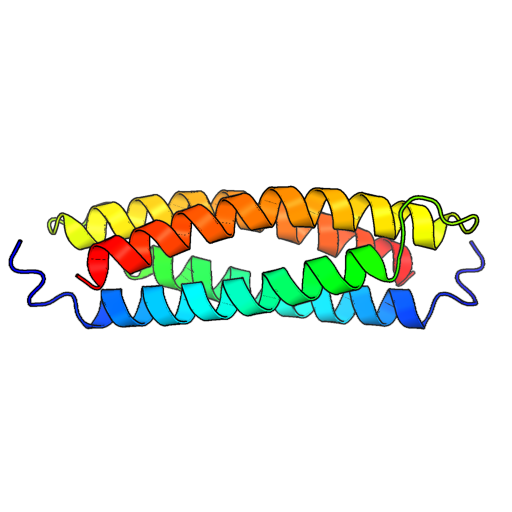74 1 98.19 15 VAL B C 1
ATOM 726 O O . VAL B 1 15 ? 7.559 8.703 -0.682 1 98.19 15 VAL B O 1
ATOM 729 N N . LEU B 1 16 ? 6.305 9.703 0.974 1 98.5 16 LEU B N 1
ATOM 730 C CA . LEU B 1 16 ? 5.352 8.609 1.061 1 98.5 16 LEU B CA 1
ATOM 731 C C . LEU B 1 16 ? 4.656 8.383 -0.279 1 98.5 16 LEU B C 1
ATOM 733 O O . LEU B 1 16 ? 4.559 7.25 -0.752 1 98.5 16 LEU B O 1
ATOM 737 N N . SER B 1 17 ? 4.188 9.461 -0.872 1 98.44 17 SER B N 1
ATOM 738 C CA . SER B 1 17 ? 3.498 9.375 -2.156 1 98.44 17 SER B CA 1
ATOM 739 C C . SER B 1 17 ? 4.395 8.75 -3.221 1 98.44 17 SER B C 1
ATOM 741 O O . SER B 1 17 ? 3.949 7.895 -3.988 1 98.44 17 SER B O 1
ATOM 743 N N . ASN B 1 18 ? 5.621 9.125 -3.223 1 98.25 18 ASN B N 1
ATOM 744 C CA . ASN B 1 18 ? 6.57 8.578 -4.18 1 98.25 18 ASN B CA 1
ATOM 745 C C . ASN B 1 18 ? 6.805 7.086 -3.947 1 98.25 18 ASN B C 1
ATOM 747 O O . ASN B 1 18 ? 6.855 6.305 -4.898 1 98.25 18 ASN B O 1
ATOM 751 N N . ASP B 1 19 ? 6.996 6.73 -2.719 1 98.44 19 ASP B N 1
ATOM 752 C CA . ASP B 1 19 ? 7.168 5.32 -2.377 1 98.44 19 ASP B CA 1
ATOM 753 C C . ASP B 1 19 ? 5.941 4.504 -2.781 1 98.44 19 ASP B C 1
ATOM 755 O O . ASP B 1 19 ? 6.07 3.377 -3.26 1 98.44 19 ASP B O 1
ATOM 759 N N . MET B 1 20 ? 4.777 5.062 -2.613 1 98.75 20 MET B N 1
ATOM 760 C CA . MET B 1 20 ? 3.539 4.387 -2.984 1 98.75 20 MET B CA 1
ATOM 761 C C . MET B 1 20 ? 3.406 4.289 -4.5 1 98.75 20 MET B C 1
ATOM 763 O O . MET B 1 20 ? 2.889 3.297 -5.02 1 98.75 20 MET B O 1
ATOM 767 N N . SER B 1 21 ? 3.846 5.273 -5.168 1 98.75 21 SER B N 1
ATOM 768 C CA . SER B 1 21 ? 3.852 5.195 -6.625 1 98.75 21 SER B CA 1
ATOM 769 C C . SER B 1 21 ? 4.699 4.023 -7.113 1 98.75 21 SER B C 1
ATOM 771 O O . SER B 1 21 ? 4.27 3.26 -7.977 1 98.75 21 SER B O 1
ATOM 773 N N . GLU B 1 22 ? 5.867 3.859 -6.551 1 98.56 22 GLU B N 1
ATOM 774 C CA . GLU B 1 22 ? 6.77 2.77 -6.914 1 98.56 22 GLU B CA 1
ATOM 775 C C . GLU B 1 22 ? 6.145 1.412 -6.602 1 98.56 22 GLU B C 1
ATOM 777 O O . GLU B 1 22 ? 6.234 0.482 -7.406 1 98.56 22 GLU B O 1
ATOM 782 N N . LEU B 1 23 ? 5.527 1.263 -5.473 1 98.81 23 LEU B N 1
ATOM 783 C CA . LEU B 1 23 ? 4.891 0.002 -5.105 1 98.81 23 LEU B CA 1
ATOM 784 C C . LEU B 1 23 ? 3.715 -0.299 -6.027 1 98.81 23 LEU B C 1
ATOM 786 O O . LEU B 1 23 ? 3.492 -1.453 -6.402 1 98.81 23 LEU B O 1
ATOM 790 N N . HIS B 1 24 ? 3.006 0.714 -6.391 1 98.75 24 HIS B N 1
ATOM 791 C CA . HIS B 1 24 ? 1.894 0.538 -7.32 1 98.75 24 HIS B CA 1
ATOM 792 C C . HIS B 1 24 ? 2.365 -0.062 -8.641 1 98.75 24 HIS B C 1
ATOM 794 O O . HIS B 1 24 ? 1.765 -1.013 -9.141 1 98.75 24 HIS B O 1
ATOM 800 N N . GLN B 1 25 ? 3.41 0.531 -9.141 1 98.5 25 GLN B N 1
ATOM 801 C CA . GLN B 1 25 ? 3.971 0.017 -10.391 1 98.5 25 GLN B CA 1
ATOM 802 C C . GLN B 1 25 ? 4.379 -1.446 -10.242 1 98.5 25 GLN B C 1
ATOM 804 O O . GLN B 1 25 ? 4.16 -2.25 -11.156 1 98.5 25 GLN B O 1
ATOM 809 N N . ARG B 1 26 ? 4.992 -1.82 -9.164 1 98.12 26 ARG B N 1
ATOM 810 C CA . ARG B 1 26 ? 5.414 -3.197 -8.922 1 98.12 26 ARG B CA 1
ATOM 811 C C . ARG B 1 26 ? 4.215 -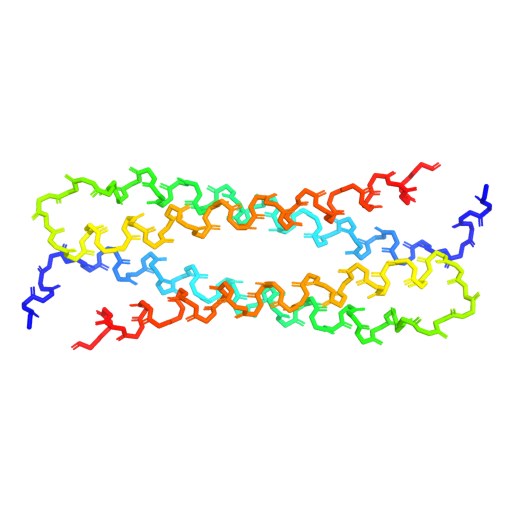4.137 -8.867 1 98.12 26 ARG B C 1
ATOM 813 O O . ARG B 1 26 ? 4.234 -5.211 -9.469 1 98.12 26 ARG B O 1
ATOM 820 N N . ILE B 1 27 ? 3.141 -3.789 -8.133 1 98.56 27 ILE B N 1
ATOM 821 C CA . ILE B 1 27 ? 1.934 -4.602 -8.039 1 98.56 27 ILE B CA 1
ATOM 822 C C . ILE B 1 27 ? 1.337 -4.801 -9.43 1 98.56 27 ILE B C 1
ATOM 824 O O . ILE B 1 27 ? 0.951 -5.914 -9.789 1 98.56 27 ILE B O 1
ATOM 828 N N . LYS B 1 28 ? 1.339 -3.736 -10.156 1 97.69 28 LYS B N 1
ATOM 829 C CA . LYS B 1 28 ? 0.822 -3.797 -11.523 1 97.69 28 LYS B CA 1
ATOM 830 C C . LYS B 1 28 ? 1.63 -4.773 -12.375 1 97.69 28 LYS B C 1
ATOM 832 O O . LYS B 1 28 ? 1.06 -5.578 -13.109 1 97.69 28 LYS B O 1
ATOM 837 N N . LEU B 1 29 ? 2.889 -4.707 -12.328 1 97.69 29 LEU B N 1
ATOM 838 C CA . LEU B 1 29 ? 3.766 -5.578 -13.109 1 97.69 29 LEU B CA 1
ATOM 839 C C . LEU B 1 29 ? 3.58 -7.035 -12.703 1 97.69 29 LEU B C 1
ATOM 841 O O . LEU B 1 29 ? 3.533 -7.918 -13.562 1 97.69 29 LEU B O 1
ATOM 845 N N . LEU B 1 30 ? 3.453 -7.316 -11.422 1 97.5 30 LEU B N 1
ATOM 846 C CA . LEU B 1 30 ? 3.252 -8.672 -10.93 1 97.5 30 LEU B CA 1
ATOM 847 C C . LEU B 1 30 ? 1.891 -9.211 -11.359 1 97.5 30 LEU B C 1
ATOM 849 O O . LEU B 1 30 ? 1.762 -10.391 -11.703 1 97.5 30 LEU B O 1
ATOM 853 N N . GLU B 1 31 ? 0.931 -8.383 -11.328 1 96.81 31 GLU B N 1
ATOM 854 C CA . GLU B 1 31 ? -0.389 -8.797 -11.805 1 96.81 31 GLU B CA 1
ATOM 855 C C . GLU B 1 31 ? -0.346 -9.203 -13.273 1 96.81 31 GLU B C 1
ATOM 857 O O . GLU B 1 31 ? -1.008 -10.164 -13.672 1 96.81 31 GLU B O 1
ATOM 862 N N . GLN B 1 32 ? 0.395 -8.477 -14.062 1 95.19 32 GLN B N 1
ATOM 863 C CA . GLN B 1 32 ? 0.546 -8.797 -15.477 1 95.19 32 GLN B CA 1
ATOM 864 C C . GLN B 1 32 ? 1.314 -10.102 -15.664 1 95.19 32 GLN B C 1
ATOM 866 O O . GLN B 1 32 ? 0.997 -10.898 -16.547 1 95.19 32 GLN B O 1
ATOM 871 N N . LYS B 1 33 ? 2.312 -10.312 -14.891 1 94.25 33 LYS B N 1
ATOM 872 C CA . LYS B 1 33 ? 3.188 -11.477 -14.977 1 94.25 33 LYS B CA 1
ATOM 873 C C . LYS B 1 33 ? 2.434 -12.758 -14.625 1 94.25 33 LYS B C 1
ATOM 875 O O . LYS B 1 33 ? 2.607 -13.789 -15.281 1 94.25 33 LYS B O 1
ATOM 880 N N . TYR B 1 34 ? 1.601 -12.672 -13.547 1 92.69 34 TYR B N 1
ATOM 881 C CA . TYR B 1 34 ? 0.885 -13.844 -13.062 1 92.69 34 TYR B CA 1
ATOM 882 C C . TYR B 1 34 ? -0.608 -13.727 -13.344 1 92.69 34 TYR B C 1
ATOM 884 O O . TYR B 1 34 ? -1.427 -13.758 -12.422 1 92.69 34 TYR B O 1
ATOM 892 N N . ARG B 1 35 ? -0.927 -13.68 -14.594 1 81.12 35 ARG B N 1
ATOM 893 C CA . ARG B 1 35 ? -2.283 -13.43 -15.07 1 81.12 35 ARG B CA 1
ATOM 894 C C . ARG B 1 35 ? -3.271 -14.414 -14.453 1 81.12 35 ARG B C 1
ATOM 896 O O . ARG B 1 35 ? -2.945 -15.586 -14.258 1 81.12 35 ARG B O 1
ATOM 903 N N . TRP B 1 36 ? -4.379 -13.93 -14.117 1 74.69 36 TRP B N 1
ATOM 904 C CA . TRP B 1 36 ? -5.457 -14.625 -13.422 1 74.69 36 TRP B CA 1
ATOM 905 C C . TRP B 1 36 ? -6.086 -15.688 -14.32 1 74.69 36 TRP B C 1
ATOM 907 O O . TRP B 1 36 ? -6.809 -16.562 -13.844 1 74.69 36 TRP B O 1
ATOM 917 N N . ASN B 1 37 ? -5.508 -15.945 -15.312 1 76.19 37 ASN B N 1
ATOM 918 C CA . ASN B 1 37 ? -6.117 -17 -16.125 1 76.19 37 ASN B CA 1
ATOM 919 C C . ASN B 1 37 ? -5.117 -18.109 -16.438 1 76.19 37 ASN B C 1
ATOM 921 O O . ASN B 1 37 ? -5.281 -18.828 -17.438 1 76.19 37 ASN B O 1
ATOM 925 N N . SER B 1 38 ? -4.176 -18.219 -15.531 1 77.38 38 SER B N 1
ATOM 926 C CA . SER B 1 38 ? -3.189 -19.281 -15.672 1 77.38 38 SER B CA 1
ATOM 927 C C . SER B 1 38 ? -3.816 -20.656 -15.438 1 77.38 38 SER B C 1
ATOM 929 O O . SER B 1 38 ? -4.727 -20.797 -14.617 1 77.38 38 SER B O 1
ATOM 931 N N . LYS B 1 39 ? -3.334 -21.656 -16.156 1 86.25 39 LYS B N 1
ATOM 932 C CA . LYS B 1 39 ? -3.775 -23.031 -15.961 1 86.25 39 LYS B CA 1
ATOM 933 C C . LYS B 1 39 ? -3.232 -23.609 -14.656 1 86.25 39 LYS B C 1
ATOM 935 O O . LYS B 1 39 ? -3.822 -24.516 -14.078 1 86.25 39 LYS B O 1
ATOM 940 N N . GLU B 1 40 ? -2.176 -22.938 -14.203 1 86.56 40 GLU B N 1
ATOM 941 C CA . GLU B 1 40 ? -1.593 -23.375 -12.93 1 86.56 40 GLU B CA 1
ATOM 942 C C . GLU B 1 40 ? -2.316 -22.734 -11.75 1 86.56 40 GLU B C 1
ATOM 944 O O . GLU B 1 40 ? -2.398 -21.516 -11.648 1 86.56 40 GLU B O 1
ATOM 949 N N . LEU B 1 41 ? -2.812 -23.562 -10.875 1 85.25 41 LEU B N 1
ATOM 950 C CA . LEU B 1 41 ? -3.635 -23.125 -9.75 1 85.25 41 LEU B CA 1
ATOM 951 C C . LEU B 1 41 ? -2.893 -22.109 -8.898 1 85.25 41 LEU B C 1
ATOM 953 O O . LEU B 1 41 ? -3.461 -21.078 -8.523 1 85.25 41 LEU B O 1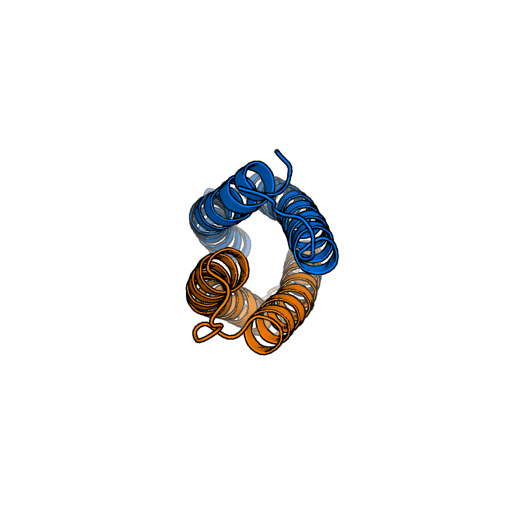
ATOM 957 N N . THR B 1 42 ? -1.649 -22.375 -8.656 1 86.88 42 THR B N 1
ATOM 958 C CA . THR B 1 42 ? -0.856 -21.516 -7.797 1 86.88 42 THR B CA 1
ATOM 959 C C . THR B 1 42 ? -0.732 -20.109 -8.406 1 86.88 42 THR B C 1
ATOM 961 O O . THR B 1 42 ? -0.921 -19.109 -7.719 1 86.88 42 THR B O 1
ATOM 964 N N . GLN B 1 43 ? -0.499 -20.016 -9.68 1 90.88 43 GLN B N 1
ATOM 965 C CA . GLN B 1 43 ? -0.373 -18.734 -10.383 1 90.88 43 GLN B CA 1
ATOM 966 C C . GLN B 1 43 ? -1.721 -18.031 -10.477 1 90.88 43 GLN B C 1
ATOM 968 O O . GLN B 1 43 ? -1.788 -16.797 -10.422 1 90.88 43 GLN B O 1
ATOM 973 N N . ASN B 1 44 ? -2.76 -18.812 -10.609 1 90.94 44 ASN B N 1
ATOM 974 C CA . ASN B 1 44 ? -4.098 -18.234 -10.672 1 90.94 44 ASN B CA 1
ATOM 975 C C . ASN B 1 44 ? -4.484 -17.578 -9.352 1 90.94 44 ASN B C 1
ATOM 977 O O . ASN B 1 44 ? -5.008 -16.469 -9.344 1 90.94 44 ASN B O 1
ATOM 981 N N . VAL B 1 45 ? -4.227 -18.266 -8.242 1 91.06 45 VAL B N 1
ATOM 982 C CA . VAL B 1 45 ? -4.547 -17.719 -6.926 1 91.06 45 VAL B CA 1
ATOM 983 C C . VAL B 1 45 ? -3.732 -16.453 -6.672 1 91.06 45 VAL B C 1
ATOM 985 O O . VAL B 1 45 ? -4.277 -15.438 -6.238 1 91.06 45 VAL B O 1
ATOM 988 N N . ALA B 1 46 ? -2.451 -16.516 -6.996 1 93.25 46 ALA B N 1
ATOM 989 C CA . ALA B 1 46 ? -1.604 -15.328 -6.863 1 93.25 46 ALA B CA 1
ATOM 990 C C . ALA B 1 46 ? -2.113 -14.188 -7.742 1 93.25 46 ALA B C 1
ATOM 992 O O . ALA B 1 46 ? -2.201 -13.039 -7.297 1 93.25 46 ALA B O 1
ATOM 993 N N . GLY B 1 47 ? -2.422 -14.484 -9.008 1 94.31 47 GLY B N 1
ATOM 994 C CA . GLY B 1 47 ? -2.941 -13.5 -9.945 1 94.31 47 GLY B CA 1
ATOM 995 C C . GLY B 1 47 ? -4.199 -12.812 -9.445 1 94.31 47 GLY B C 1
ATOM 996 O O . GLY B 1 47 ? -4.328 -11.586 -9.547 1 94.31 47 GLY B O 1
ATOM 997 N N . GLN B 1 48 ? -5.148 -13.578 -8.906 1 95 48 GLN B N 1
ATOM 998 C CA . GLN B 1 48 ? -6.375 -13.023 -8.344 1 95 48 GLN B CA 1
ATOM 999 C C . GLN B 1 48 ? -6.078 -12.109 -7.164 1 95 48 GLN B C 1
ATOM 1001 O O . GLN B 1 48 ? -6.637 -11.016 -7.059 1 95 48 GLN B O 1
ATOM 1006 N N . THR B 1 49 ? -5.227 -12.602 -6.312 1 95.81 49 THR B N 1
ATOM 1007 C CA . THR B 1 49 ? -4.855 -11.789 -5.16 1 95.81 49 THR B CA 1
ATOM 1008 C C . THR B 1 49 ? -4.207 -10.484 -5.605 1 95.81 49 THR B C 1
ATOM 1010 O O . THR B 1 49 ? -4.523 -9.414 -5.074 1 95.81 49 THR B O 1
ATOM 1013 N N . LEU B 1 50 ? -3.338 -10.531 -6.586 1 97.19 50 LEU B N 1
ATOM 1014 C CA . LEU B 1 50 ? -2.639 -9.359 -7.09 1 97.19 50 LEU B CA 1
ATOM 1015 C C . LEU B 1 50 ? -3.611 -8.398 -7.766 1 97.19 50 LEU B C 1
ATOM 1017 O O . LEU B 1 50 ? -3.457 -7.176 -7.66 1 97.19 50 LEU B O 1
ATOM 1021 N N . ARG B 1 51 ? -4.543 -8.906 -8.406 1 97.12 51 ARG B N 1
ATOM 1022 C CA . ARG B 1 51 ? -5.566 -8.062 -9.016 1 97.12 51 ARG B CA 1
ATOM 1023 C C . ARG B 1 51 ? -6.332 -7.273 -7.961 1 97.12 51 ARG B C 1
ATOM 1025 O O . ARG B 1 51 ? -6.516 -6.062 -8.094 1 97.12 51 ARG B O 1
ATOM 1032 N N . ILE B 1 52 ? -6.754 -7.902 -6.902 1 97.06 52 ILE B N 1
ATOM 1033 C CA . ILE B 1 52 ? -7.48 -7.27 -5.809 1 97.06 52 ILE B CA 1
ATOM 1034 C C . ILE B 1 52 ? -6.582 -6.242 -5.121 1 97.06 52 ILE B C 1
ATOM 1036 O O . ILE B 1 52 ? -7.02 -5.125 -4.828 1 97.06 52 ILE B O 1
ATOM 1040 N N . ALA B 1 53 ? -5.328 -6.664 -4.906 1 97.69 53 ALA B N 1
ATOM 1041 C CA . ALA B 1 53 ? -4.371 -5.758 -4.273 1 97.69 53 ALA B CA 1
ATOM 1042 C C . ALA B 1 53 ? -4.16 -4.504 -5.121 1 97.69 53 ALA B C 1
ATOM 1044 O O . ALA B 1 53 ? -4.078 -3.396 -4.59 1 97.69 53 ALA B O 1
ATOM 1045 N N . ASN B 1 54 ? -4.066 -4.645 -6.41 1 98.19 54 ASN B N 1
ATOM 1046 C CA . ASN B 1 54 ? -3.881 -3.512 -7.316 1 98.19 54 ASN B CA 1
ATOM 1047 C C . ASN B 1 54 ? -5.031 -2.516 -7.211 1 98.19 54 ASN B C 1
ATOM 1049 O O . ASN B 1 54 ? -4.809 -1.31 -7.098 1 98.19 54 ASN B O 1
ATOM 1053 N N . GLU B 1 55 ? -6.191 -2.992 -7.176 1 98.12 55 GLU B N 1
ATOM 1054 C CA . GLU B 1 55 ? -7.371 -2.131 -7.094 1 98.12 55 GLU B CA 1
ATOM 1055 C C . GLU B 1 55 ? -7.418 -1.391 -5.758 1 98.12 55 GLU B C 1
ATOM 1057 O O . GLU B 1 55 ? -7.656 -0.182 -5.723 1 98.12 55 GLU B O 1
ATOM 1062 N N . LYS B 1 56 ? -7.199 -2.088 -4.68 1 97.62 56 LYS B N 1
ATOM 1063 C CA . LYS B 1 56 ? -7.23 -1.495 -3.344 1 97.62 56 LYS B CA 1
ATOM 1064 C C . LYS B 1 56 ? -6.086 -0.507 -3.154 1 97.62 56 LYS B C 1
ATOM 1066 O O . LYS B 1 56 ? -6.277 0.579 -2.602 1 97.62 56 LYS B O 1
ATOM 1071 N N . PHE B 1 57 ? -4.926 -0.878 -3.676 1 98.62 57 PHE B N 1
ATOM 1072 C CA . PHE B 1 57 ? -3.762 -0.016 -3.508 1 98.62 57 PHE B CA 1
ATOM 1073 C C . PHE B 1 57 ? -3.893 1.242 -4.359 1 98.62 57 PHE B C 1
ATOM 1075 O O . PHE B 1 57 ? -3.469 2.324 -3.947 1 98.62 57 PHE B O 1
ATOM 1082 N N . ALA B 1 58 ? -4.445 1.157 -5.535 1 98.5 58 ALA B N 1
ATOM 1083 C CA . ALA B 1 58 ? -4.633 2.307 -6.414 1 98.5 58 ALA B CA 1
ATOM 1084 C C . ALA B 1 58 ? -5.453 3.396 -5.727 1 98.5 58 ALA B C 1
ATOM 1086 O O . ALA B 1 58 ? -5.121 4.582 -5.82 1 98.5 58 ALA B O 1
ATOM 1087 N N . GLN B 1 59 ? -6.484 2.934 -5.074 1 97.56 59 GLN B N 1
ATOM 1088 C CA . GLN B 1 59 ? -7.312 3.9 -4.359 1 97.56 59 GLN B CA 1
ATOM 1089 C C . GLN B 1 59 ? -6.535 4.547 -3.213 1 97.56 59 GLN B C 1
ATOM 1091 O O . GLN B 1 59 ? -6.633 5.754 -2.996 1 97.56 59 GLN B O 1
ATOM 1096 N N . LEU B 1 60 ? -5.809 3.793 -2.488 1 98.06 60 LEU B N 1
ATOM 1097 C CA . LEU B 1 60 ? -5.012 4.305 -1.378 1 98.06 60 LEU B CA 1
ATOM 1098 C C . LEU B 1 60 ? -3.957 5.289 -1.872 1 98.06 60 LEU B C 1
ATOM 1100 O O . LEU B 1 60 ? -3.795 6.371 -1.303 1 98.06 60 LEU B O 1
ATOM 1104 N N . TYR B 1 61 ? -3.32 4.949 -2.914 1 98.56 61 TYR B N 1
ATOM 1105 C CA . TYR B 1 61 ? -2.307 5.805 -3.521 1 98.56 61 TYR B CA 1
ATOM 1106 C C . TYR B 1 61 ? -2.91 7.133 -3.967 1 98.56 61 TYR B C 1
ATOM 1108 O O . TYR B 1 61 ? -2.342 8.195 -3.713 1 98.56 61 TYR B O 1
ATOM 1116 N N . ARG B 1 62 ? -4.027 7.09 -4.539 1 97.81 62 ARG B N 1
ATOM 1117 C CA . ARG B 1 62 ? -4.684 8.305 -5.012 1 97.81 62 ARG B CA 1
ATOM 1118 C C . ARG B 1 62 ? -5.008 9.242 -3.854 1 97.81 62 ARG B C 1
ATOM 1120 O O . ARG B 1 62 ? -4.824 10.453 -3.961 1 97.81 62 ARG B O 1
ATOM 1127 N N . ASP B 1 63 ? -5.527 8.664 -2.779 1 96.88 63 ASP B N 1
ATOM 1128 C CA . ASP B 1 63 ? -5.867 9.461 -1.605 1 96.88 63 ASP B CA 1
ATOM 1129 C C . ASP B 1 63 ? -4.645 10.203 -1.073 1 96.88 63 ASP B C 1
ATOM 1131 O O . ASP B 1 63 ? -4.715 11.398 -0.768 1 96.88 63 ASP B O 1
ATOM 1135 N N . ILE B 1 64 ? -3.486 9.562 -0.996 1 98.06 64 ILE B N 1
ATOM 1136 C CA . ILE B 1 64 ? -2.266 10.172 -0.474 1 98.06 64 ILE B CA 1
ATOM 1137 C C . ILE B 1 64 ? -1.717 11.18 -1.481 1 98.06 64 ILE B C 1
ATOM 1139 O O . ILE B 1 64 ? -1.221 12.242 -1.099 1 98.06 64 ILE B O 1
ATOM 1143 N N . TYR B 1 65 ? -1.831 10.844 -2.752 1 97.25 65 TYR B N 1
ATOM 1144 C CA . TYR B 1 65 ? -1.365 11.742 -3.805 1 97.25 65 TYR B CA 1
ATOM 1145 C C . TYR B 1 65 ? -2.127 13.062 -3.775 1 97.25 65 TYR B C 1
ATOM 1147 O O . TYR B 1 65 ? -1.534 14.125 -3.938 1 97.25 65 TYR B O 1
ATOM 1155 N N . GLU B 1 66 ? -3.414 12.945 -3.582 1 95.44 66 GLU B N 1
ATOM 1156 C CA . GLU B 1 66 ? -4.246 14.141 -3.504 1 95.44 66 GLU B CA 1
ATOM 1157 C C . GLU B 1 66 ? -3.83 15.023 -2.328 1 95.44 66 GLU B C 1
ATOM 1159 O O . GLU B 1 66 ? -3.83 16.25 -2.436 1 95.44 66 GLU B O 1
ATOM 1164 N N . VAL B 1 67 ? -3.512 14.422 -1.236 1 94.69 67 VAL B N 1
ATOM 1165 C CA . VAL B 1 67 ? -3.021 15.172 -0.082 1 94.69 67 VAL B CA 1
ATOM 1166 C C . VAL B 1 67 ? -1.68 15.812 -0.417 1 94.69 67 VAL B C 1
ATOM 1168 O O . VAL B 1 67 ? -1.445 16.984 -0.088 1 94.69 67 VAL B O 1
ATOM 1171 N N . ASP B 1 68 ? -0.812 15.094 -1.001 1 95.38 68 ASP B N 1
ATOM 1172 C CA . ASP B 1 68 ? 0.477 15.609 -1.446 1 95.38 68 ASP B CA 1
ATOM 1173 C C . ASP B 1 68 ? 0.297 16.859 -2.305 1 95.38 68 ASP B C 1
ATOM 1175 O O . ASP B 1 68 ? 0.944 17.891 -2.066 1 95.38 68 ASP B O 1
ATOM 1179 N N . LEU B 1 69 ? -0.601 16.797 -3.27 1 94.5 69 LEU B N 1
ATOM 1180 C CA . LEU B 1 69 ? -0.872 17.922 -4.172 1 94.5 69 LEU B CA 1
ATOM 1181 C C . LEU B 1 69 ? -1.417 19.125 -3.402 1 94.5 69 LEU B C 1
ATOM 1183 O O . LEU B 1 69 ? -1.01 20.25 -3.648 1 94.5 69 LEU B O 1
ATOM 1187 N N . ALA B 1 70 ? -2.295 18.844 -2.439 1 90.06 70 ALA B N 1
ATOM 1188 C CA . ALA B 1 70 ? -2.965 19.906 -1.688 1 90.06 70 ALA B CA 1
ATOM 1189 C C . ALA B 1 70 ? -1.975 20.672 -0.809 1 90.06 70 ALA B C 1
ATOM 1191 O O . ALA B 1 70 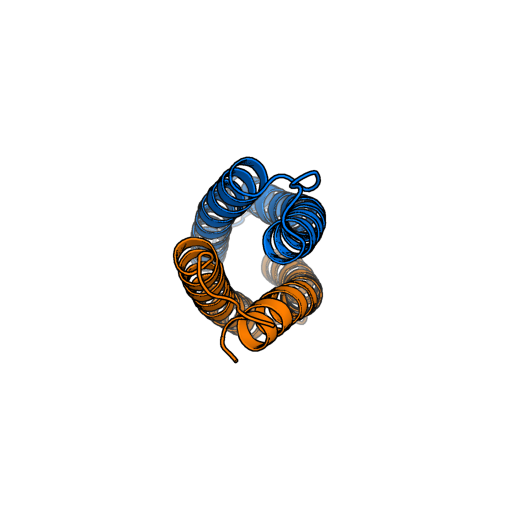? -2.139 21.859 -0.571 1 90.06 70 ALA B O 1
ATOM 1192 N N . PHE B 1 71 ? -0.95 19.969 -0.424 1 88.19 71 PHE B N 1
ATOM 1193 C CA . PHE B 1 71 ? -0.012 20.594 0.507 1 88.19 71 PHE B CA 1
ATOM 1194 C C . PHE B 1 71 ? 1.147 21.234 -0.241 1 88.19 71 PHE B C 1
ATOM 1196 O O . PHE B 1 71 ? 1.916 22 0.34 1 88.19 71 PHE B O 1
ATOM 1203 N N . SER B 1 72 ? 1.385 20.766 -1.432 1 82.12 72 SER B N 1
ATOM 1204 C CA . SER B 1 72 ? 2.494 21.297 -2.217 1 82.12 72 SER B CA 1
ATOM 1205 C C . SER B 1 72 ? 2.168 22.672 -2.775 1 82.12 72 SER B C 1
ATOM 1207 O O . SER B 1 72 ? 3.066 23.422 -3.164 1 82.12 72 SER B O 1
ATOM 1209 N N . ASP B 1 73 ? 0.864 23.047 -2.961 1 65.69 73 ASP B N 1
ATOM 1210 C CA . ASP B 1 73 ? 0.502 24.328 -3.551 1 65.69 73 ASP B CA 1
ATOM 1211 C C . ASP B 1 73 ? 0.55 25.438 -2.51 1 65.69 73 ASP B C 1
ATOM 1213 O O . ASP B 1 73 ? 0.953 26.562 -2.814 1 65.69 73 ASP B O 1
#